Protein AF-A0A1Q3ERF0-F1 (afdb_monomer)

Secondary structure (DSSP, 8-state):
-PPP---B-TTS-BTTTTT-GGGSPP--S--------------------------HHHHHHHHHIIIIIS---HHHHHHTT-------------TTPPPPS------PPPHHHHHHHHHHHHHHHHHHHHHHHHHHHHHHHHHHHHHHHHHHHHHHHHHHHH--

Radius of gyration: 34.14 Å; Cα contacts (8 Å, |Δi|>4): 16; chains: 1; bounding box: 61×60×90 Å

Organism: Lentinula edodes (NCBI:txid5353)

Sequence (164 aa):
MKKPRLNEGPNGFPVDFFSDPSRAIPLGGGSSDNEEEEDQPASAAEDAPVATAKAPLDLEWERFQREVVNAPDFKETYENATVFAEPVLAPEVPEGFPVPETSSEPTEPSKTEEEEARRQKELDERELIMDRLLEEERAQEEADMKVVAMKNKLDMTLFIAHSS

Structure (mmCIF, N/CA/C/O backbone):
data_AF-A0A1Q3ERF0-F1
#
_entry.id   AF-A0A1Q3ERF0-F1
#
loop_
_atom_site.group_PDB
_atom_site.id
_atom_site.type_symbol
_atom_site.label_atom_id
_atom_site.label_alt_id
_atom_site.label_comp_id
_atom_site.label_asym_id
_atom_site.label_entity_id
_atom_site.label_seq_id
_atom_site.pdbx_PDB_ins_code
_atom_site.Cartn_x
_atom_site.Cartn_y
_atom_site.Cartn_z
_atom_site.occupancy
_atom_site.B_iso_or_equiv
_atom_site.auth_seq_id
_atom_site.auth_comp_id
_atom_site.auth_asym_id
_atom_site.auth_atom_id
_atom_site.pdbx_PDB_model_num
ATOM 1 N N . MET A 1 1 ? -5.576 -41.975 -33.154 1.00 41.25 1 MET A N 1
ATOM 2 C CA . MET A 1 1 ? -5.225 -40.607 -32.714 1.00 41.25 1 MET A CA 1
ATOM 3 C C . MET A 1 1 ? -3.920 -40.675 -31.932 1.00 41.25 1 MET A C 1
ATOM 5 O O . MET A 1 1 ? -3.889 -41.303 -30.882 1.00 41.25 1 MET A O 1
ATOM 9 N N . LYS A 1 2 ? -2.820 -40.154 -32.487 1.00 45.88 2 LYS A N 1
ATOM 10 C CA . LYS A 1 2 ? -1.506 -40.137 -31.825 1.00 45.88 2 LYS A CA 1
ATOM 11 C C . LYS A 1 2 ? -1.427 -38.859 -30.984 1.00 45.88 2 LYS A C 1
ATOM 13 O O . LYS A 1 2 ? -1.512 -37.777 -31.548 1.00 45.88 2 LYS A O 1
ATOM 18 N N . LYS A 1 3 ? -1.323 -38.986 -29.659 1.00 56.56 3 LYS A N 1
ATOM 19 C CA . LYS A 1 3 ? -1.079 -37.846 -28.761 1.00 56.56 3 LYS A CA 1
ATOM 20 C C . LYS A 1 3 ? 0.308 -37.267 -29.089 1.00 56.56 3 LYS A C 1
ATOM 22 O O . LYS A 1 3 ? 1.250 -38.065 -29.158 1.00 56.56 3 LYS A O 1
ATOM 27 N N . PRO A 1 4 ? 0.459 -35.950 -29.318 1.00 57.75 4 PRO A N 1
ATOM 28 C CA . PRO A 1 4 ? 1.779 -35.359 -29.477 1.00 57.75 4 PRO A CA 1
ATOM 29 C C . PRO A 1 4 ? 2.516 -35.506 -28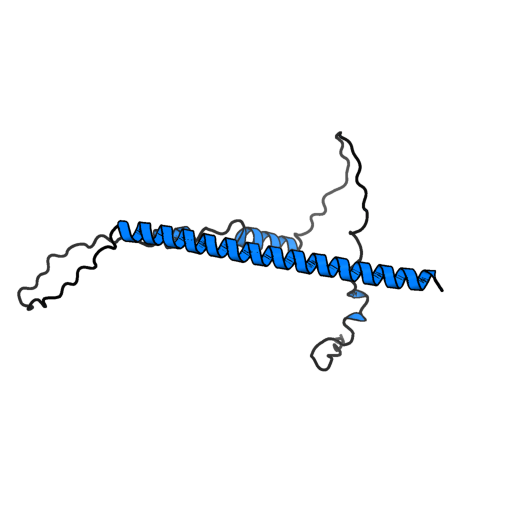.146 1.00 57.75 4 PRO A C 1
ATOM 31 O O . PRO A 1 4 ? 1.988 -35.158 -27.091 1.00 57.75 4 PRO A O 1
ATOM 34 N N . ARG A 1 5 ? 3.703 -36.113 -28.184 1.00 60.59 5 ARG A N 1
ATOM 35 C CA . ARG A 1 5 ? 4.566 -36.186 -27.008 1.00 60.59 5 ARG A CA 1
ATOM 36 C C . ARG A 1 5 ? 5.093 -34.779 -26.762 1.00 60.59 5 ARG A C 1
ATOM 38 O O . ARG A 1 5 ? 5.804 -34.255 -27.612 1.00 60.59 5 ARG A O 1
ATOM 45 N N . LEU A 1 6 ? 4.706 -34.172 -25.645 1.00 64.56 6 LEU A N 1
ATOM 46 C CA . LEU A 1 6 ? 5.360 -32.965 -25.156 1.00 64.56 6 LEU A CA 1
ATOM 47 C C . LEU A 1 6 ? 6.809 -33.354 -24.857 1.00 64.56 6 LEU A C 1
ATOM 49 O O . LEU A 1 6 ? 7.059 -34.283 -24.091 1.00 64.56 6 LEU A O 1
ATOM 53 N N . ASN A 1 7 ? 7.747 -32.720 -25.551 1.00 67.56 7 ASN A N 1
ATOM 54 C CA . ASN A 1 7 ? 9.168 -32.928 -25.327 1.00 67.56 7 ASN A CA 1
ATOM 55 C C . ASN A 1 7 ? 9.528 -32.135 -24.060 1.00 67.56 7 ASN A C 1
ATOM 57 O O . ASN A 1 7 ? 9.762 -30.925 -24.107 1.00 67.56 7 ASN A O 1
ATOM 61 N N . GLU A 1 8 ? 9.425 -32.796 -22.908 1.00 73.19 8 GLU A N 1
ATOM 62 C CA . GLU A 1 8 ? 9.708 -32.212 -21.597 1.00 73.19 8 GLU A CA 1
ATOM 63 C C . GLU A 1 8 ? 11.222 -32.015 -21.447 1.00 73.19 8 GLU A C 1
ATOM 65 O O . GLU A 1 8 ? 12.008 -32.953 -21.594 1.00 73.19 8 GLU A O 1
ATOM 70 N N . GLY A 1 9 ? 11.642 -30.775 -21.194 1.00 70.00 9 GLY A N 1
ATOM 71 C CA . GLY A 1 9 ? 13.029 -30.451 -20.884 1.00 70.00 9 GLY A CA 1
ATOM 72 C C . GLY A 1 9 ? 13.438 -30.967 -19.498 1.00 70.00 9 GLY A C 1
ATOM 73 O O . GLY A 1 9 ? 12.583 -31.353 -18.700 1.00 70.00 9 GLY A O 1
ATOM 74 N N . PRO A 1 10 ? 14.738 -30.921 -19.154 1.00 71.19 10 PRO A N 1
ATOM 75 C CA . PRO A 1 10 ? 15.276 -31.488 -17.909 1.00 71.19 10 PRO A CA 1
ATOM 76 C C . PRO A 1 10 ? 14.685 -30.894 -16.615 1.00 71.19 10 PRO A C 1
ATOM 78 O O . PRO A 1 10 ? 14.858 -31.480 -15.554 1.00 71.19 10 PRO A O 1
ATOM 81 N N . ASN A 1 11 ? 13.949 -29.780 -16.708 1.00 74.06 11 ASN A N 1
ATOM 82 C CA . ASN A 1 11 ? 13.268 -29.116 -15.591 1.00 74.06 11 ASN A CA 1
ATOM 83 C C . ASN A 1 11 ? 11.727 -29.155 -15.706 1.00 74.06 11 ASN A C 1
ATOM 85 O O . ASN A 1 11 ? 11.051 -28.317 -15.116 1.00 74.06 11 ASN A O 1
ATOM 89 N N . GLY A 1 12 ? 11.158 -30.056 -16.517 1.00 73.19 12 GLY A N 1
ATOM 90 C CA . GLY A 1 12 ? 9.704 -30.147 -16.731 1.00 73.19 12 GLY A CA 1
ATOM 91 C C . GLY A 1 12 ? 9.108 -28.999 -17.556 1.00 73.19 12 GLY A C 1
ATOM 92 O O . GLY A 1 12 ? 7.892 -28.906 -17.699 1.00 73.19 12 GLY A O 1
ATOM 93 N N . PHE A 1 13 ? 9.952 -28.128 -18.118 1.00 73.50 13 PHE A N 1
ATOM 94 C CA . PHE A 1 13 ? 9.524 -27.052 -19.008 1.00 73.50 13 PHE A CA 1
ATOM 95 C C . PHE A 1 13 ? 9.531 -27.538 -20.467 1.00 73.50 13 PHE A C 1
ATOM 97 O O . PHE A 1 13 ? 10.514 -28.168 -20.875 1.00 73.50 13 PHE A O 1
ATOM 104 N N . PRO A 1 14 ? 8.487 -27.269 -21.274 1.00 79.75 14 PRO A N 1
ATOM 105 C CA . PRO A 1 14 ? 8.479 -27.652 -22.681 1.00 79.75 14 PRO A CA 1
ATOM 106 C C . PRO A 1 14 ? 9.598 -26.921 -23.421 1.00 79.75 14 PRO A C 1
ATOM 108 O O . PRO A 1 14 ? 9.664 -25.692 -23.390 1.00 79.75 14 PRO A O 1
ATOM 111 N N . VAL A 1 15 ? 10.465 -27.672 -24.098 1.00 77.69 15 VAL A N 1
ATOM 112 C CA . VAL A 1 15 ? 11.612 -27.095 -24.825 1.00 77.69 15 VAL A CA 1
ATOM 113 C C . VAL A 1 15 ? 11.143 -26.136 -25.929 1.00 77.69 15 VAL A C 1
ATOM 115 O O . VAL A 1 15 ? 11.792 -25.132 -26.200 1.00 77.69 15 VAL A O 1
ATOM 118 N N . ASP A 1 16 ? 9.959 -26.394 -26.485 1.00 72.62 16 ASP A N 1
ATOM 119 C CA . ASP A 1 16 ? 9.383 -25.631 -27.594 1.00 72.62 16 ASP A CA 1
ATOM 120 C C . ASP A 1 16 ? 8.361 -24.573 -27.145 1.00 72.62 16 ASP A C 1
ATOM 122 O O . ASP A 1 16 ? 7.596 -24.068 -27.963 1.00 72.62 16 ASP A O 1
ATOM 126 N N . PHE A 1 17 ? 8.327 -24.213 -25.855 1.00 74.00 17 PHE A N 1
ATOM 127 C CA . PHE A 1 17 ? 7.342 -23.263 -25.320 1.00 74.00 17 PHE A CA 1
ATOM 128 C C . PHE A 1 17 ? 7.360 -21.901 -26.038 1.00 74.00 17 PHE A C 1
ATOM 130 O O . PHE A 1 17 ? 6.302 -21.345 -26.317 1.00 74.00 17 PHE A O 1
ATOM 137 N N . PHE A 1 18 ? 8.548 -21.388 -26.375 1.00 72.25 18 PHE A N 1
ATOM 138 C CA . PHE A 1 18 ? 8.720 -20.108 -27.081 1.00 72.25 18 PHE A CA 1
ATOM 139 C C . PHE A 1 18 ? 8.787 -20.250 -28.607 1.00 72.25 18 PHE A C 1
ATOM 141 O O . PHE A 1 18 ? 8.785 -19.251 -29.321 1.00 72.25 18 PHE A O 1
ATOM 148 N N . SER A 1 19 ? 8.845 -21.484 -29.106 1.00 78.06 19 SER A N 1
ATOM 149 C CA . SER A 1 19 ? 8.946 -21.793 -30.535 1.00 78.06 19 SER A CA 1
ATOM 150 C C . SER A 1 19 ? 7.587 -22.076 -31.172 1.00 78.06 19 SER A C 1
ATOM 152 O O . SER A 1 19 ? 7.527 -22.296 -32.378 1.00 78.06 19 SER A O 1
ATOM 154 N N . ASP A 1 20 ? 6.509 -22.106 -30.380 1.00 76.38 20 ASP A N 1
ATOM 155 C CA . ASP A 1 20 ? 5.149 -22.360 -30.846 1.00 76.38 20 ASP A CA 1
ATOM 156 C C . ASP A 1 20 ? 4.445 -21.038 -31.218 1.00 76.38 20 ASP A C 1
ATOM 158 O O . ASP A 1 20 ? 3.925 -20.345 -30.337 1.00 76.38 20 ASP A O 1
ATOM 162 N N . PRO A 1 21 ? 4.383 -20.663 -32.512 1.00 72.62 21 PRO A N 1
ATOM 163 C CA . PRO A 1 21 ? 3.727 -19.432 -32.951 1.00 72.62 21 PRO A CA 1
ATOM 164 C C . PRO A 1 21 ? 2.220 -19.412 -32.665 1.00 72.62 21 PRO A C 1
ATOM 166 O O . PRO A 1 21 ? 1.626 -18.339 -32.682 1.00 72.62 21 PRO A O 1
ATOM 169 N N . SER A 1 22 ? 1.589 -20.556 -32.364 1.00 76.31 22 SER A N 1
ATOM 170 C CA . SER A 1 22 ? 0.181 -20.592 -31.943 1.00 76.31 22 SER A CA 1
ATOM 171 C C . SER A 1 22 ? -0.035 -20.116 -30.502 1.00 76.31 22 SER A C 1
ATOM 173 O O . SER A 1 22 ? -1.165 -19.837 -30.108 1.00 76.31 22 SER A O 1
ATOM 175 N N . ARG A 1 23 ? 1.046 -19.987 -29.722 1.00 69.50 23 ARG A N 1
ATOM 176 C CA . ARG A 1 23 ? 1.048 -19.456 -28.350 1.00 69.50 23 ARG A CA 1
ATOM 177 C C . ARG A 1 23 ? 1.502 -18.004 -28.273 1.00 69.50 23 ARG A C 1
ATOM 179 O O . ARG A 1 23 ? 1.534 -17.443 -27.179 1.00 69.50 23 ARG A O 1
ATOM 186 N N . ALA A 1 24 ? 1.854 -17.396 -29.406 1.00 74.19 24 ALA A N 1
ATOM 187 C CA . ALA A 1 24 ? 2.152 -15.976 -29.456 1.00 74.19 24 ALA A CA 1
ATOM 188 C C . ALA A 1 24 ? 0.884 -15.182 -29.110 1.00 74.19 24 ALA A C 1
ATOM 190 O O . ALA A 1 24 ? -0.164 -15.356 -29.733 1.00 74.19 24 ALA A O 1
ATOM 191 N N . ILE A 1 25 ? 0.980 -14.321 -28.098 1.00 72.12 25 ILE A N 1
ATOM 192 C CA . ILE A 1 25 ? -0.115 -13.432 -27.709 1.00 72.12 25 ILE A CA 1
ATOM 193 C C . ILE A 1 25 ? -0.343 -12.441 -28.865 1.00 72.12 25 ILE A C 1
ATOM 195 O O . ILE A 1 25 ? 0.629 -11.834 -29.328 1.00 72.12 25 ILE A O 1
ATOM 199 N N . PRO A 1 26 ? -1.582 -12.264 -29.360 1.00 66.25 26 PRO A N 1
ATOM 200 C CA . PRO A 1 26 ? -1.865 -11.303 -30.417 1.00 66.25 26 PRO A CA 1
ATOM 201 C C . PRO A 1 26 ? -1.556 -9.878 -29.939 1.00 66.25 26 PRO A C 1
ATOM 203 O O . PRO A 1 26 ? -2.169 -9.367 -29.005 1.00 66.25 26 PRO A O 1
ATOM 206 N N . LEU A 1 27 ? -0.592 -9.237 -30.604 1.00 60.84 27 LEU A N 1
ATOM 207 C CA . LEU A 1 27 ? -0.247 -7.822 -30.454 1.00 60.84 27 LEU A CA 1
ATOM 208 C C . LEU A 1 27 ? -1.357 -6.963 -31.083 1.00 60.84 27 LEU A C 1
ATOM 210 O O . LEU A 1 27 ? -1.224 -6.490 -32.207 1.00 60.84 27 LEU A O 1
ATOM 214 N N . GLY A 1 28 ? -2.485 -6.808 -30.397 1.00 53.50 28 GLY A N 1
ATOM 215 C CA . GLY A 1 28 ? -3.594 -5.980 -30.863 1.00 53.50 28 GLY A CA 1
ATOM 216 C C . GLY A 1 28 ? -4.251 -5.250 -29.703 1.00 53.50 28 GLY A C 1
ATOM 217 O O . GLY A 1 28 ? -5.073 -5.840 -29.012 1.00 53.50 28 GLY A O 1
ATOM 218 N N . GLY A 1 29 ? -3.896 -3.976 -29.507 1.00 53.47 29 GLY A N 1
ATOM 219 C CA . GLY A 1 29 ? -4.624 -3.079 -28.600 1.00 53.47 29 GLY A CA 1
ATOM 220 C C . GLY A 1 29 ? -3.777 -2.193 -27.685 1.00 53.47 29 GLY A C 1
ATOM 221 O O . GLY A 1 29 ? -4.146 -2.012 -26.533 1.00 53.47 29 GLY A O 1
ATOM 222 N N . GLY A 1 30 ? -2.649 -1.646 -28.146 1.00 50.94 30 GLY A N 1
ATOM 223 C CA . GLY A 1 30 ? -1.829 -0.800 -27.274 1.00 50.94 30 GLY A CA 1
ATOM 224 C C . GLY A 1 30 ? -0.801 0.057 -27.993 1.00 50.94 30 GLY A C 1
ATOM 225 O O . GLY A 1 30 ? 0.381 -0.052 -27.695 1.00 50.94 30 GLY A O 1
ATOM 226 N N . SER A 1 31 ? -1.229 0.879 -28.953 1.00 46.62 31 SER A N 1
ATOM 227 C CA . SER A 1 31 ? -0.488 2.086 -29.341 1.00 46.62 31 SER A CA 1
ATOM 228 C C . SER A 1 31 ? -1.377 2.996 -30.192 1.00 46.62 31 SER A C 1
ATOM 230 O O . SER A 1 31 ? -1.629 2.687 -31.352 1.00 46.62 31 SER A O 1
ATOM 232 N N . SER A 1 32 ? -1.885 4.081 -29.608 1.00 42.50 32 SER A N 1
ATOM 233 C CA . SER A 1 32 ? -1.850 5.405 -30.239 1.00 42.50 32 SER A CA 1
ATOM 234 C C . SER A 1 32 ? -2.256 6.453 -29.208 1.00 42.50 32 SER A C 1
ATOM 236 O O . SER A 1 32 ? -3.425 6.621 -28.877 1.00 42.50 32 SER A O 1
ATOM 238 N N . ASP A 1 33 ? -1.224 7.105 -28.699 1.00 53.59 33 ASP A N 1
ATOM 239 C CA . ASP A 1 33 ? -1.183 8.507 -28.305 1.00 53.59 33 ASP A CA 1
ATOM 240 C C . ASP A 1 33 ? -1.986 9.391 -29.287 1.00 53.59 33 ASP A C 1
ATOM 242 O O . ASP A 1 33 ? -1.750 9.305 -30.496 1.00 53.59 33 ASP A O 1
ATOM 246 N N . ASN A 1 34 ? -2.969 10.149 -28.780 1.00 42.56 34 ASN A N 1
ATOM 247 C CA . ASN A 1 34 ? -3.442 11.424 -29.339 1.00 42.56 34 ASN A CA 1
ATOM 248 C C . ASN A 1 34 ? -4.391 12.108 -28.331 1.00 42.56 34 ASN A C 1
ATOM 250 O O . ASN A 1 34 ? -5.563 11.739 -28.217 1.00 42.56 34 ASN A O 1
ATOM 254 N N . GLU A 1 35 ? -3.879 13.093 -27.599 1.00 47.09 35 GLU A N 1
ATOM 255 C CA . GLU A 1 35 ? -4.670 14.082 -26.862 1.00 47.09 35 GLU A CA 1
ATOM 256 C C . GLU A 1 35 ? -5.038 15.236 -27.815 1.00 47.09 35 GLU A C 1
ATOM 258 O O . GLU A 1 35 ? -4.128 15.811 -28.398 1.00 47.09 35 GLU A O 1
ATOM 263 N N . GLU A 1 36 ? -6.330 15.566 -27.986 1.00 44.56 36 GLU A N 1
ATOM 264 C CA . GLU A 1 36 ? -6.847 16.949 -28.139 1.00 44.56 36 GLU A CA 1
ATOM 265 C C . GLU A 1 36 ? -8.388 16.988 -28.328 1.00 44.56 36 GLU A C 1
ATOM 267 O O . GLU A 1 36 ? -8.934 16.417 -29.267 1.00 44.56 36 GLU A O 1
ATOM 272 N N . GLU A 1 37 ? -9.032 17.661 -27.366 1.00 44.81 37 GLU A N 1
ATOM 273 C CA . GLU A 1 37 ? -10.208 18.558 -27.391 1.00 44.81 37 GLU A CA 1
ATOM 274 C C . GLU A 1 37 ? -11.576 18.263 -28.074 1.00 44.81 37 GLU A C 1
ATOM 276 O O . GLU A 1 37 ? -11.701 17.860 -29.224 1.00 44.81 37 GLU A O 1
ATOM 281 N N . GLU A 1 38 ? -12.595 18.701 -27.312 1.00 42.38 38 GLU A N 1
ATOM 282 C CA . GLU A 1 38 ? -13.915 19.268 -27.662 1.00 42.38 38 GLU A CA 1
ATOM 283 C C . GLU A 1 38 ? -15.221 18.430 -27.660 1.00 42.38 38 GLU A C 1
ATOM 285 O O . GLU A 1 38 ? -15.394 17.389 -28.289 1.00 42.38 38 GLU A O 1
ATOM 290 N N . ASP A 1 39 ? -16.174 19.006 -26.913 1.00 42.09 39 ASP A N 1
ATOM 291 C CA . ASP A 1 39 ? -17.593 18.709 -26.700 1.00 42.09 39 ASP A CA 1
ATOM 292 C C . ASP A 1 39 ? -18.441 18.555 -27.988 1.00 42.09 39 ASP A C 1
ATOM 294 O O . ASP A 1 39 ? -18.480 19.473 -28.803 1.00 42.09 39 ASP A O 1
ATOM 298 N N . GLN A 1 40 ? -19.248 17.481 -28.093 1.00 44.28 40 GLN A N 1
ATOM 299 C CA . GLN A 1 40 ? -20.731 17.478 -28.267 1.00 44.28 40 GLN A CA 1
ATOM 300 C C . GLN A 1 40 ? -21.319 16.174 -28.880 1.00 44.28 40 GLN A C 1
ATOM 3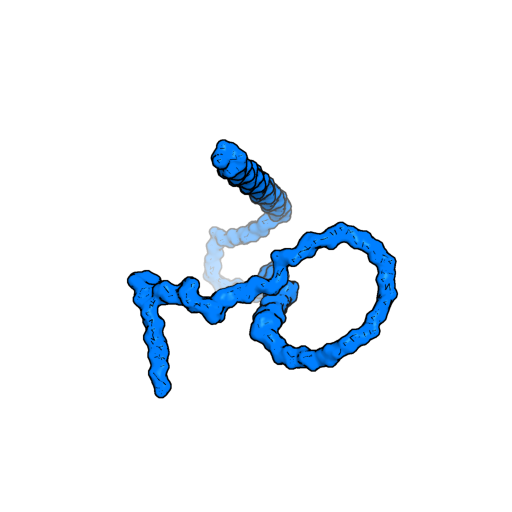02 O O . GLN A 1 40 ? -20.592 15.383 -29.475 1.00 44.28 40 GLN A O 1
ATOM 307 N N . PRO A 1 41 ? -22.640 15.904 -28.691 1.00 60.59 41 PRO A N 1
ATOM 308 C CA . PRO A 1 41 ? -23.193 14.548 -28.595 1.00 60.59 41 PRO A CA 1
ATOM 309 C C . PRO A 1 41 ? -24.024 14.058 -29.804 1.00 60.59 41 PRO A C 1
ATOM 311 O O . PRO A 1 41 ? -24.459 14.838 -30.646 1.00 60.59 41 PRO A O 1
ATOM 314 N N . ALA A 1 42 ? -24.369 12.758 -29.738 1.00 40.44 42 ALA A N 1
ATOM 315 C CA . ALA A 1 42 ? -25.304 11.976 -30.573 1.00 40.44 42 ALA A CA 1
ATOM 316 C C . ALA A 1 42 ? -24.791 11.646 -31.996 1.00 40.44 42 ALA A C 1
ATOM 318 O O . ALA A 1 42 ? -24.232 12.477 -32.687 1.00 40.44 42 ALA A O 1
ATOM 319 N N . SER A 1 43 ? -24.974 10.451 -32.560 1.00 40.09 43 SER A N 1
ATOM 320 C CA . SER A 1 43 ? -26.155 9.586 -32.515 1.00 40.09 43 SER A CA 1
ATOM 321 C C . SER A 1 43 ? -25.796 8.168 -32.980 1.00 40.09 43 SER A C 1
ATOM 323 O O . SER A 1 43 ? -24.830 7.962 -33.708 1.00 40.09 43 SER A O 1
ATOM 325 N N . ALA A 1 44 ? -26.645 7.225 -32.582 1.00 46.09 44 ALA A N 1
ATOM 326 C CA . ALA A 1 44 ? -26.683 5.816 -32.955 1.00 46.09 44 ALA A CA 1
ATOM 327 C C . ALA A 1 44 ? -26.556 5.498 -34.460 1.00 46.09 44 ALA A C 1
ATOM 329 O O . ALA A 1 44 ? -27.101 6.225 -35.287 1.00 46.09 44 ALA A O 1
ATOM 330 N N . ALA A 1 45 ? -25.969 4.334 -34.767 1.00 42.25 45 ALA A N 1
ATOM 331 C CA . ALA A 1 45 ? -26.602 3.235 -35.521 1.00 42.25 45 ALA A CA 1
ATOM 332 C C . ALA A 1 45 ? -25.626 2.036 -35.593 1.00 42.25 45 ALA A C 1
ATOM 334 O O . ALA A 1 45 ? -24.492 2.202 -36.023 1.00 42.25 45 ALA A O 1
ATOM 335 N N . GLU A 1 46 ? -25.983 0.910 -34.958 1.00 46.84 46 GLU A N 1
ATOM 336 C CA . GLU A 1 46 ? -26.295 -0.386 -35.615 1.00 46.84 46 GLU A CA 1
ATOM 337 C C . GLU A 1 46 ? -25.017 -1.203 -35.921 1.00 46.84 46 GLU A C 1
ATOM 339 O O . GLU A 1 46 ? -24.164 -0.784 -36.686 1.00 46.84 46 GLU A O 1
ATOM 344 N N . ASP A 1 47 ? -24.745 -2.328 -35.246 1.00 39.28 47 ASP A N 1
ATOM 345 C CA . ASP A 1 47 ? -25.446 -3.591 -35.497 1.00 39.28 47 ASP A CA 1
ATOM 346 C C . ASP A 1 47 ? -25.310 -4.626 -34.347 1.00 39.28 47 ASP A C 1
ATOM 348 O O . ASP A 1 47 ? -24.215 -4.927 -33.881 1.00 39.28 47 ASP A O 1
ATOM 352 N N . ALA A 1 48 ? -26.467 -5.174 -33.960 1.00 44.34 48 ALA A N 1
ATOM 353 C CA . ALA A 1 48 ? -26.808 -6.491 -33.393 1.00 44.34 48 ALA A CA 1
ATOM 354 C C . ALA A 1 48 ? -26.005 -7.190 -32.248 1.00 44.34 48 ALA A C 1
ATOM 356 O O . ALA A 1 48 ? -24.777 -7.211 -32.203 1.00 44.34 48 ALA A O 1
ATOM 357 N N . PRO A 1 49 ? -26.723 -7.897 -31.338 1.00 52.19 49 PRO A N 1
ATOM 358 C CA . PRO A 1 49 ? -26.175 -8.466 -30.114 1.00 52.19 49 PRO A CA 1
ATOM 359 C C . PRO A 1 49 ? -25.548 -9.836 -30.378 1.00 52.19 49 PRO A C 1
ATOM 361 O O . PRO A 1 49 ? -26.246 -10.833 -30.583 1.00 52.19 49 PRO A O 1
ATOM 364 N N . VAL A 1 50 ? -24.224 -9.932 -30.285 1.00 46.00 50 VAL A N 1
ATOM 365 C CA . VAL A 1 50 ? -23.615 -11.231 -30.005 1.00 46.00 50 VAL A CA 1
ATOM 366 C C . VAL A 1 50 ? -23.871 -11.485 -28.531 1.00 46.00 50 VAL A C 1
ATOM 368 O O . VAL A 1 50 ? -23.205 -10.925 -27.666 1.00 46.00 50 VAL A O 1
ATOM 371 N N . ALA A 1 51 ? -24.881 -12.307 -28.253 1.00 54.12 51 ALA A N 1
ATOM 372 C CA . ALA A 1 51 ? -24.976 -13.038 -27.004 1.00 54.12 51 ALA A CA 1
ATOM 373 C C . ALA A 1 51 ? -23.706 -13.889 -26.880 1.00 54.12 51 ALA A C 1
ATOM 375 O O . ALA A 1 51 ? -23.676 -15.067 -27.237 1.00 54.12 51 ALA A O 1
ATOM 376 N N . THR A 1 52 ? -22.619 -1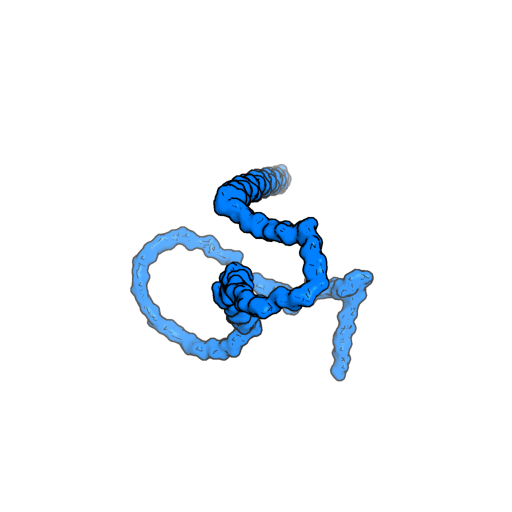3.266 -26.436 1.00 55.72 52 THR A N 1
ATOM 377 C CA . THR A 1 52 ? -21.458 -13.961 -25.928 1.00 55.72 52 THR A CA 1
ATOM 378 C C . THR A 1 52 ? -21.983 -14.708 -24.721 1.00 55.72 52 THR A C 1
ATOM 380 O O . THR A 1 52 ? -22.353 -14.122 -23.705 1.00 55.72 52 THR A O 1
ATOM 383 N N . ALA A 1 53 ? -22.114 -16.028 -24.866 1.00 60.81 53 ALA A N 1
ATOM 384 C CA . ALA A 1 53 ? -22.121 -16.909 -23.714 1.00 60.81 53 ALA A CA 1
ATOM 385 C C . ALA A 1 53 ? -21.025 -16.376 -22.790 1.00 60.81 53 ALA A C 1
ATOM 387 O O . ALA A 1 53 ? -19.877 -16.316 -23.239 1.00 60.81 53 ALA A O 1
ATOM 388 N N . LYS A 1 54 ? -21.426 -15.857 -21.615 1.00 62.22 54 LYS A N 1
ATOM 389 C CA . LYS A 1 54 ? -20.552 -15.126 -20.688 1.00 62.22 54 LYS A CA 1
ATOM 390 C C . LYS A 1 54 ? -19.194 -15.793 -20.710 1.00 62.22 54 LYS A C 1
ATOM 392 O O . LYS A 1 54 ? -19.126 -17.007 -20.476 1.00 62.22 54 LYS A O 1
ATOM 397 N N . ALA A 1 55 ? -18.165 -15.043 -21.102 1.00 77.00 55 ALA A N 1
ATOM 398 C CA . ALA A 1 55 ? -16.842 -15.620 -21.231 1.00 77.00 55 ALA A CA 1
ATOM 399 C C . ALA A 1 55 ? -16.516 -16.321 -19.901 1.00 77.00 55 ALA A C 1
ATOM 401 O O . ALA A 1 55 ? -16.973 -15.870 -18.849 1.00 77.00 55 ALA A O 1
ATOM 402 N N . PRO A 1 56 ? -15.760 -17.429 -19.894 1.00 77.69 56 PRO A N 1
ATOM 403 C CA . PRO A 1 56 ? -15.363 -18.062 -18.636 1.00 77.69 56 PRO A CA 1
ATOM 404 C C . PRO A 1 56 ? -14.730 -17.046 -17.667 1.00 77.69 56 PRO A C 1
ATOM 406 O O . PRO A 1 56 ? -14.967 -17.123 -16.465 1.00 77.69 56 PRO A O 1
ATOM 409 N N . LEU A 1 57 ? -14.057 -16.026 -18.214 1.00 80.12 57 LEU A N 1
ATOM 410 C CA . LEU A 1 57 ? -13.543 -14.877 -17.477 1.00 80.12 57 LEU A CA 1
ATOM 411 C C . LEU A 1 57 ? -14.641 -14.012 -16.828 1.00 80.12 57 LEU A C 1
ATOM 413 O O . LEU A 1 57 ? -14.483 -13.613 -15.682 1.00 80.12 57 LEU A O 1
ATOM 417 N N . ASP A 1 58 ? -15.770 -13.773 -17.500 1.00 85.31 58 ASP A N 1
ATOM 418 C CA . ASP A 1 58 ? -16.902 -13.022 -16.933 1.00 85.31 58 ASP A CA 1
ATOM 419 C C . ASP A 1 58 ? -17.549 -13.780 -15.767 1.00 85.31 58 ASP A C 1
ATOM 421 O O . ASP A 1 58 ? -17.984 -13.180 -14.788 1.00 85.31 58 ASP A O 1
ATOM 425 N N . LEU A 1 59 ? -17.596 -15.116 -15.836 1.00 87.56 59 LEU A N 1
ATOM 426 C CA . LEU A 1 59 ? -18.121 -15.945 -14.747 1.00 87.56 59 LEU A CA 1
ATOM 427 C C . LEU A 1 59 ? -17.197 -15.942 -13.525 1.00 87.56 59 LEU A C 1
ATOM 429 O O . LEU A 1 59 ? -17.679 -15.955 -12.391 1.00 87.56 59 LEU A O 1
ATOM 433 N N . GLU A 1 60 ? -15.883 -15.946 -13.740 1.00 87.81 60 GLU A N 1
ATOM 434 C CA . GLU A 1 60 ? -14.893 -15.800 -12.670 1.00 87.81 60 GLU A CA 1
ATOM 435 C C . GLU A 1 60 ? -14.924 -14.388 -12.081 1.00 87.81 60 GLU A C 1
ATOM 437 O O . GLU A 1 60 ? -14.906 -14.233 -10.860 1.00 87.81 60 GLU A O 1
ATOM 442 N N . TRP A 1 61 ? -15.091 -13.374 -12.928 1.00 86.69 61 TRP A N 1
ATOM 443 C CA . TRP A 1 61 ? -15.242 -11.986 -12.513 1.00 86.69 61 TRP A CA 1
ATOM 444 C C . TRP A 1 61 ? -16.501 -11.764 -11.666 1.00 86.69 61 TRP A C 1
ATOM 446 O O . TRP A 1 61 ? -16.426 -11.159 -10.598 1.00 86.69 61 TRP A O 1
ATOM 456 N N . GLU A 1 62 ? -17.646 -12.328 -12.062 1.00 88.62 62 GLU A N 1
ATOM 457 C CA . GLU A 1 62 ? -18.887 -12.264 -11.277 1.00 88.62 62 GLU A CA 1
ATOM 458 C C . GLU A 1 62 ? -18.756 -12.967 -9.916 1.00 88.62 62 GLU A C 1
ATOM 460 O O . GLU A 1 62 ? -19.330 -12.515 -8.920 1.00 88.62 62 GLU A O 1
ATOM 465 N N . ARG A 1 63 ? -18.000 -14.071 -9.846 1.00 87.12 63 ARG A N 1
ATOM 466 C CA . ARG A 1 63 ? -17.708 -14.757 -8.576 1.00 87.12 63 ARG A CA 1
ATOM 467 C C . ARG A 1 63 ? -16.823 -13.898 -7.682 1.00 87.12 63 ARG A C 1
ATOM 469 O O . ARG A 1 63 ? -17.169 -13.708 -6.521 1.00 87.12 63 ARG A O 1
ATOM 476 N N . PHE A 1 64 ? -15.759 -13.327 -8.239 1.00 87.06 64 PHE A N 1
ATOM 477 C CA . PHE A 1 64 ? -14.857 -12.432 -7.520 1.00 87.06 64 PHE A CA 1
ATOM 478 C C . PHE A 1 64 ? -15.587 -11.194 -6.986 1.00 87.06 64 PHE A C 1
ATOM 480 O O . PHE A 1 64 ? -15.456 -10.855 -5.814 1.00 87.06 64 PHE A O 1
ATOM 487 N N . GLN A 1 65 ? -16.435 -10.557 -7.799 1.00 89.62 65 GLN A N 1
ATOM 488 C CA . GLN A 1 65 ? -17.243 -9.420 -7.350 1.00 89.62 65 GLN A CA 1
ATOM 489 C C . GLN A 1 65 ? -18.191 -9.794 -6.206 1.00 89.62 65 GLN A C 1
ATOM 491 O O . GLN A 1 65 ? -18.398 -9.001 -5.289 1.00 89.62 65 GLN A O 1
ATOM 496 N N . ARG A 1 66 ? -18.771 -10.998 -6.227 1.00 84.44 66 ARG A N 1
ATOM 497 C CA . ARG A 1 66 ? -19.627 -11.458 -5.129 1.00 84.44 66 ARG A CA 1
ATOM 498 C C . ARG A 1 66 ? -18.834 -11.725 -3.852 1.00 84.44 66 ARG A C 1
ATOM 500 O O . ARG A 1 66 ? -19.331 -11.424 -2.778 1.00 84.44 66 ARG A O 1
ATOM 507 N N . GLU A 1 67 ? -17.643 -12.294 -3.976 1.00 81.69 67 GLU A N 1
ATOM 508 C CA . GLU A 1 67 ? -16.843 -12.738 -2.834 1.00 81.69 67 GLU A CA 1
ATOM 509 C C . GLU A 1 67 ? -16.018 -11.620 -2.196 1.00 81.69 67 GLU A C 1
ATOM 511 O O . GLU A 1 67 ? -15.834 -11.641 -0.987 1.00 81.69 67 GLU A O 1
ATOM 516 N N . VAL A 1 68 ? -15.544 -10.647 -2.980 1.00 82.69 68 VAL A N 1
ATOM 517 C CA . VAL A 1 68 ? -14.627 -9.597 -2.504 1.00 82.69 68 VAL A CA 1
ATOM 518 C C . VAL A 1 68 ? -15.316 -8.245 -2.368 1.00 82.69 68 VAL A C 1
ATOM 520 O O . VAL A 1 68 ? -15.134 -7.570 -1.362 1.00 82.69 68 VAL A O 1
ATOM 523 N N . VAL A 1 69 ? -16.122 -7.839 -3.353 1.00 80.31 69 VAL A N 1
ATOM 524 C CA . VAL A 1 69 ? -16.771 -6.513 -3.334 1.00 80.31 69 VAL A CA 1
ATOM 525 C C . VAL A 1 69 ? -18.058 -6.539 -2.512 1.00 80.31 69 VAL A C 1
ATOM 527 O O . VAL A 1 69 ? -18.340 -5.596 -1.784 1.00 80.31 69 VAL A O 1
ATOM 530 N N . ASN A 1 70 ? -18.819 -7.631 -2.601 1.00 73.44 70 ASN A N 1
ATOM 531 C CA . ASN A 1 70 ? -20.052 -7.837 -1.836 1.00 73.44 70 ASN A CA 1
ATOM 532 C C . ASN A 1 70 ? -19.878 -8.890 -0.733 1.00 73.44 70 ASN A C 1
ATOM 534 O O . ASN A 1 70 ? -20.841 -9.580 -0.383 1.00 73.44 70 ASN A O 1
ATOM 538 N N . ALA A 1 71 ? -18.652 -9.050 -0.226 1.00 72.25 71 ALA A N 1
ATOM 539 C CA . ALA A 1 71 ? -18.383 -9.948 0.885 1.00 72.25 71 ALA A CA 1
ATOM 540 C C . ALA A 1 71 ? -19.299 -9.574 2.065 1.00 72.25 71 ALA A C 1
ATOM 542 O O . ALA A 1 71 ? -19.356 -8.395 2.426 1.00 72.25 71 ALA A O 1
ATOM 543 N N . PRO A 1 72 ? -20.016 -10.530 2.679 1.00 67.19 72 PRO A N 1
ATOM 544 C CA . PRO A 1 72 ? -20.651 -10.283 3.963 1.00 67.19 72 PRO A CA 1
ATOM 545 C C . PRO A 1 72 ? -19.576 -9.838 4.952 1.00 67.19 72 PRO A C 1
ATOM 547 O O . PRO A 1 72 ? -18.525 -10.478 5.038 1.00 67.19 72 PRO A O 1
ATOM 550 N N . ASP A 1 73 ? -19.824 -8.757 5.687 1.00 68.38 73 ASP A N 1
ATOM 551 C CA . ASP A 1 73 ? -18.877 -8.291 6.690 1.00 68.38 73 ASP A CA 1
ATOM 552 C C . ASP A 1 73 ? -18.893 -9.247 7.892 1.00 68.38 73 ASP A C 1
ATOM 554 O O . ASP A 1 73 ? -19.660 -9.113 8.848 1.00 68.38 73 ASP A O 1
ATOM 558 N N . PHE A 1 74 ? -18.064 -10.289 7.822 1.00 64.31 74 PHE A N 1
ATOM 559 C CA . PHE A 1 74 ? -17.927 -11.267 8.899 1.00 64.31 74 PHE A CA 1
ATOM 560 C C . PHE A 1 74 ? -17.365 -10.635 10.175 1.00 64.31 74 PHE A C 1
ATOM 562 O O . PHE A 1 74 ? -17.494 -11.226 11.247 1.00 64.31 74 PHE A O 1
ATOM 569 N N . LYS A 1 75 ? -16.777 -9.436 10.087 1.00 64.50 75 LYS A N 1
ATOM 570 C CA . LYS A 1 75 ? -16.232 -8.708 11.228 1.00 64.50 75 LYS A CA 1
ATOM 571 C C . LYS A 1 75 ? -17.331 -8.360 12.233 1.00 64.50 75 LYS A C 1
ATOM 573 O O . LYS A 1 75 ? -17.175 -8.667 13.410 1.00 64.50 75 LYS A O 1
ATOM 578 N N . GLU A 1 76 ? -18.497 -7.914 11.762 1.00 63.56 76 GLU A N 1
ATOM 579 C CA . GLU A 1 76 ? -19.669 -7.662 12.617 1.00 63.56 76 GLU A CA 1
ATOM 580 C C . GLU A 1 76 ? -20.190 -8.938 13.299 1.00 63.56 76 GLU A C 1
ATOM 582 O O . GLU A 1 76 ? -20.759 -8.890 14.390 1.00 63.56 76 GLU A O 1
ATOM 587 N N . THR A 1 77 ? -19.996 -10.107 12.678 1.00 64.31 77 THR A N 1
ATOM 588 C CA . THR A 1 77 ? -20.440 -11.384 13.260 1.00 64.31 77 THR A CA 1
ATOM 589 C C . THR A 1 77 ? -19.565 -11.781 14.448 1.00 64.31 77 THR A C 1
ATOM 591 O O . THR A 1 77 ? -20.082 -12.274 15.448 1.00 64.31 77 THR A O 1
ATOM 594 N N . TYR A 1 78 ? -18.252 -11.538 14.364 1.00 62.97 78 TYR A N 1
ATOM 595 C CA . TYR A 1 78 ? -17.321 -11.770 15.472 1.00 62.97 78 TYR A CA 1
ATOM 596 C C . TYR A 1 78 ? -17.424 -10.689 16.552 1.00 62.97 78 TYR A C 1
ATOM 598 O O . TYR A 1 78 ? -17.329 -11.012 17.733 1.00 62.97 78 TYR A O 1
ATOM 606 N N . GLU A 1 79 ? -17.678 -9.434 16.175 1.00 67.12 79 GLU A N 1
ATOM 607 C CA . GLU A 1 79 ? -17.862 -8.327 17.124 1.00 67.12 79 GLU A CA 1
ATOM 608 C C . GLU A 1 79 ? -19.144 -8.497 17.966 1.00 67.12 79 GLU A C 1
ATOM 610 O O . GLU A 1 79 ? -19.131 -8.244 19.170 1.00 67.12 79 GLU A O 1
ATOM 615 N N . ASN A 1 80 ? -20.221 -9.039 17.384 1.00 60.47 80 ASN A N 1
ATOM 616 C CA . ASN A 1 80 ? -21.486 -9.294 18.088 1.00 60.47 80 ASN A CA 1
ATOM 617 C C . ASN A 1 80 ? -21.579 -10.679 18.761 1.00 60.47 80 ASN A C 1
ATOM 619 O O . ASN A 1 80 ? -22.565 -10.966 19.440 1.00 60.47 80 ASN A O 1
ATOM 623 N N . ALA A 1 81 ? -20.580 -11.555 18.598 1.00 63.03 81 ALA A N 1
ATOM 624 C CA . ALA A 1 81 ? -20.592 -12.906 19.174 1.00 63.03 81 ALA A CA 1
ATOM 625 C C . ALA A 1 81 ? -20.419 -12.931 20.704 1.00 63.03 81 ALA A C 1
ATOM 627 O O . ALA A 1 81 ? -20.594 -13.982 21.324 1.00 63.03 81 ALA A O 1
ATOM 628 N N . THR A 1 82 ? -20.141 -11.786 21.334 1.00 64.88 82 THR A N 1
ATOM 629 C CA . THR A 1 82 ? -20.176 -11.626 22.794 1.00 64.88 82 THR A CA 1
ATOM 630 C C . THR A 1 82 ? -21.629 -11.535 23.279 1.00 64.88 82 THR A C 1
ATOM 632 O O . THR A 1 82 ? -22.064 -10.538 23.851 1.00 64.88 82 THR A O 1
ATOM 635 N N . VAL A 1 83 ? -22.421 -12.579 23.024 1.00 59.59 83 VAL A N 1
ATOM 636 C CA . VAL A 1 83 ? -23.757 -12.721 23.608 1.00 59.59 83 VAL A CA 1
ATOM 637 C C . VAL A 1 83 ? -23.560 -13.054 25.082 1.00 59.59 83 VAL A C 1
ATOM 639 O O . VAL A 1 83 ? -23.291 -14.193 25.459 1.00 59.59 83 VAL A O 1
ATOM 642 N N . PHE A 1 84 ? -23.654 -12.019 25.910 1.00 56.31 84 PHE A N 1
ATOM 643 C CA . PHE A 1 84 ? -23.685 -12.107 27.361 1.00 56.31 84 PHE A CA 1
ATOM 644 C C . PHE A 1 84 ? -24.918 -12.935 27.757 1.00 56.31 84 PHE A C 1
ATOM 646 O O . PHE A 1 84 ? -26.045 -12.442 27.749 1.00 56.31 84 PHE A O 1
ATOM 653 N N . ALA A 1 85 ? -24.735 -14.228 28.027 1.00 64.31 85 ALA A N 1
ATOM 654 C CA . ALA A 1 85 ? -25.789 -15.037 28.619 1.00 64.31 85 ALA A CA 1
ATOM 655 C C . ALA A 1 85 ? -25.907 -14.618 30.087 1.00 64.31 85 ALA A C 1
ATOM 657 O O . ALA A 1 85 ? -25.010 -14.894 30.881 1.00 64.31 85 ALA A O 1
ATOM 658 N N . GLU A 1 86 ? -26.986 -13.912 30.429 1.00 56.62 86 GLU A N 1
ATOM 659 C CA . GLU A 1 86 ? -27.300 -13.555 31.811 1.00 56.62 86 GLU A CA 1
ATOM 660 C C . GLU A 1 86 ? -27.305 -14.843 32.663 1.00 56.62 86 GLU A C 1
ATOM 662 O O . GLU A 1 86 ? -28.067 -15.773 32.365 1.00 56.62 86 GLU A O 1
ATOM 667 N N . PRO A 1 87 ? -26.423 -14.968 33.672 1.00 66.31 87 PRO A N 1
ATOM 668 C CA . PRO A 1 87 ? -26.345 -16.178 34.468 1.00 66.31 87 PRO A CA 1
ATOM 669 C C . PRO A 1 87 ? -27.611 -16.301 35.314 1.00 66.31 87 PRO A C 1
ATOM 671 O O . PRO A 1 87 ? -27.832 -15.551 36.264 1.00 66.31 87 PRO A O 1
ATOM 674 N N . VAL A 1 88 ? -28.451 -17.277 34.969 1.00 64.94 88 VAL A N 1
ATOM 675 C CA . VAL A 1 88 ? -29.587 -17.685 35.797 1.00 64.94 88 VAL A CA 1
ATOM 676 C C . VAL A 1 88 ? -29.023 -18.252 37.099 1.00 64.94 88 VAL A C 1
ATOM 678 O O . VAL A 1 88 ? -28.526 -19.377 37.135 1.00 64.94 88 VAL A O 1
ATOM 681 N 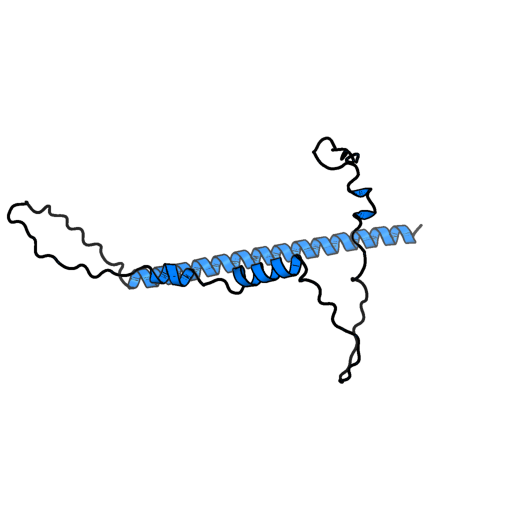N . LEU A 1 89 ? -29.075 -17.453 38.167 1.00 56.72 89 LEU A N 1
ATOM 682 C CA . LEU A 1 89 ? -28.715 -17.866 39.520 1.00 56.72 89 LEU A CA 1
ATOM 683 C C . LEU A 1 89 ? -29.690 -18.957 39.981 1.00 56.72 89 LEU A C 1
ATOM 685 O O . LEU A 1 89 ? -30.777 -18.671 40.483 1.00 56.72 89 LEU A O 1
ATOM 689 N N . ALA A 1 90 ? -29.309 -20.221 39.805 1.00 58.72 90 ALA A N 1
ATOM 690 C CA . ALA A 1 90 ? -29.934 -21.308 40.539 1.00 58.72 90 ALA A CA 1
ATOM 691 C C . ALA A 1 90 ? -29.577 -21.143 42.031 1.00 58.72 90 ALA A C 1
ATOM 693 O O . ALA A 1 90 ? -28.390 -21.048 42.358 1.00 58.72 90 ALA A O 1
ATOM 694 N N . PRO A 1 91 ? -30.550 -21.095 42.958 1.00 65.12 91 PRO A N 1
ATOM 695 C CA . PRO A 1 91 ? -30.248 -21.152 44.377 1.00 65.12 91 PRO A CA 1
ATOM 696 C C . PRO A 1 91 ? -29.925 -22.601 44.743 1.00 65.12 91 PRO A C 1
ATOM 698 O O . PRO A 1 91 ? -30.807 -23.370 45.111 1.00 65.12 91 PRO A O 1
ATOM 701 N N . GLU A 1 92 ? -28.660 -22.985 44.641 1.00 51.28 92 GLU A N 1
ATOM 702 C CA . GLU A 1 92 ? -28.184 -24.246 45.202 1.00 51.28 92 GLU A CA 1
ATOM 703 C C . GLU A 1 92 ? -26.862 -23.991 45.918 1.00 51.28 92 GLU A C 1
ATOM 705 O O . GLU A 1 92 ? -25.771 -24.125 45.374 1.00 51.28 92 GLU A O 1
ATOM 710 N N . VAL A 1 93 ? -26.976 -23.591 47.183 1.00 56.44 93 VAL A N 1
ATOM 711 C CA . VAL A 1 93 ? -26.004 -24.018 48.184 1.00 56.44 93 VAL A CA 1
ATOM 712 C C . VAL A 1 93 ? -26.522 -25.367 48.680 1.00 56.44 93 VAL A C 1
ATOM 714 O O . VAL A 1 93 ? -27.480 -25.380 49.455 1.00 56.44 93 VAL A O 1
ATOM 717 N N . PRO A 1 94 ? -25.955 -26.515 48.268 1.00 56.19 94 PRO A N 1
ATOM 718 C CA . PRO A 1 94 ? -26.104 -27.721 49.058 1.00 56.19 94 PRO A CA 1
ATOM 719 C C . PRO A 1 94 ? -25.405 -27.453 50.395 1.00 56.19 94 PRO A C 1
ATOM 721 O O . PRO A 1 94 ? -24.191 -27.235 50.431 1.00 56.19 94 PRO A O 1
ATOM 724 N N . GLU A 1 95 ? -26.168 -27.410 51.490 1.00 56.88 95 GLU A N 1
ATOM 725 C CA . GLU A 1 95 ? -25.631 -27.380 52.854 1.00 56.88 95 GLU A CA 1
ATOM 726 C C . GLU A 1 95 ? -24.596 -28.508 53.012 1.00 56.88 95 GLU A C 1
ATOM 728 O O . GLU A 1 95 ? -24.962 -29.678 53.117 1.00 56.88 95 GLU A O 1
ATOM 733 N N . GLY A 1 96 ? -23.296 -28.182 53.010 1.00 53.94 96 GLY A N 1
ATOM 734 C CA . GLY A 1 96 ? -22.266 -29.162 53.372 1.00 53.94 96 GLY A CA 1
ATOM 735 C C . GLY A 1 96 ? -20.867 -29.046 52.763 1.00 53.94 96 GLY A C 1
ATOM 736 O O . GLY A 1 96 ? -20.001 -29.798 53.203 1.00 53.94 96 GLY A O 1
ATOM 737 N N . PHE A 1 97 ? -20.584 -28.155 51.805 1.00 47.94 97 PHE A N 1
ATOM 738 C CA . PHE A 1 97 ? -19.219 -28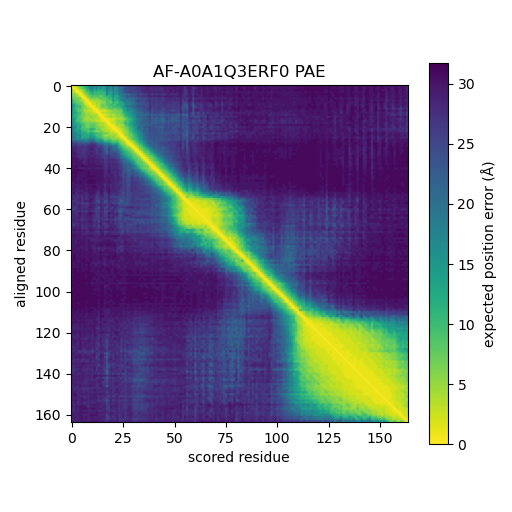.021 51.260 1.00 47.94 97 PHE A CA 1
ATOM 739 C C . PHE A 1 97 ? -18.445 -26.853 51.904 1.00 47.94 97 PHE A C 1
ATOM 741 O O . PHE A 1 97 ? -18.950 -25.730 51.904 1.00 47.94 97 PHE A O 1
ATOM 748 N N . PRO A 1 98 ? -17.232 -27.071 52.459 1.00 48.66 98 PRO A N 1
ATOM 749 C CA . PRO A 1 98 ? -16.426 -25.984 53.004 1.00 48.66 98 PRO A CA 1
ATOM 750 C C . PRO A 1 98 ? -15.966 -25.056 51.876 1.00 48.66 98 PRO A C 1
ATOM 752 O O . PRO A 1 98 ? -15.381 -25.503 50.891 1.00 48.66 98 PRO A O 1
ATOM 755 N N . VAL A 1 99 ? -16.249 -23.764 52.041 1.00 55.50 99 VAL A N 1
ATOM 756 C CA . VAL A 1 99 ? -15.878 -22.681 51.125 1.00 55.50 99 VAL A CA 1
ATOM 757 C C . VAL A 1 99 ? -14.349 -22.595 51.029 1.00 55.50 99 VAL A C 1
ATOM 759 O O . VAL A 1 99 ? -13.709 -22.318 52.046 1.00 55.50 99 VAL A O 1
ATOM 762 N N . PRO A 1 100 ? -13.727 -22.791 49.853 1.00 48.00 100 PRO A N 1
ATOM 763 C CA . PRO A 1 100 ? -12.383 -22.291 49.636 1.00 48.00 100 PRO A CA 1
ATOM 764 C C . PRO A 1 100 ? -12.457 -20.765 49.493 1.00 48.00 100 PRO A C 1
ATOM 766 O O . PRO A 1 100 ? -13.094 -20.237 48.581 1.00 48.00 100 PRO A O 1
ATOM 769 N N . GLU A 1 101 ? -11.808 -20.047 50.410 1.00 53.69 101 GLU A N 1
ATOM 770 C CA . GLU A 1 101 ? -11.440 -18.646 50.212 1.00 53.69 101 GLU A CA 1
ATOM 771 C C . GLU A 1 101 ? -10.541 -18.567 48.976 1.00 53.69 101 GLU A C 1
ATOM 773 O O . GLU A 1 101 ? -9.357 -18.874 49.051 1.00 53.69 101 GLU A O 1
ATOM 778 N N . THR A 1 102 ? -11.126 -18.300 47.811 1.00 46.28 102 THR A N 1
ATOM 779 C CA . THR A 1 102 ? -10.504 -17.764 46.581 1.00 46.28 102 THR A CA 1
ATOM 780 C C . THR A 1 102 ? -11.553 -17.792 45.470 1.00 46.28 102 THR A C 1
ATOM 782 O O . THR A 1 102 ? -11.368 -18.366 44.402 1.00 46.28 102 THR A O 1
ATOM 785 N N . SER A 1 103 ? -12.693 -17.143 45.714 1.00 38.22 103 SER A N 1
ATOM 786 C CA . SER A 1 103 ? -13.496 -16.641 44.601 1.00 38.22 103 SER A CA 1
ATOM 787 C C . SER A 1 103 ? -12.784 -15.394 44.087 1.00 38.22 103 SER A C 1
ATOM 789 O O . SER A 1 103 ? -13.054 -14.284 44.537 1.00 38.22 103 SER A O 1
ATOM 791 N N . SER A 1 104 ? -11.789 -15.589 43.222 1.00 47.06 104 SER A N 1
ATOM 792 C CA . SER A 1 104 ? -11.233 -14.511 42.416 1.00 47.06 104 SER A CA 1
ATOM 793 C C . SER A 1 104 ? -12.335 -14.044 41.471 1.00 47.06 104 SER A C 1
ATOM 795 O O . SER A 1 104 ? -12.594 -14.687 40.451 1.00 47.06 104 SER A O 1
ATOM 797 N N . GLU A 1 105 ? -13.017 -12.963 41.848 1.00 47.50 105 GLU A N 1
ATOM 798 C CA . GLU A 1 105 ? -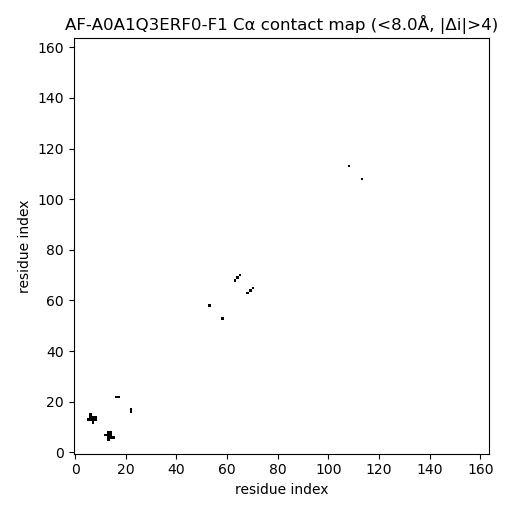13.801 -12.165 40.911 1.00 47.50 105 GLU A CA 1
ATOM 799 C C . GLU A 1 105 ? -12.933 -11.885 39.675 1.00 47.50 105 GLU A C 1
ATOM 801 O O . GLU A 1 105 ? -11.790 -11.437 39.827 1.00 47.50 105 GLU A O 1
ATOM 806 N N . PRO A 1 106 ? -13.426 -12.133 38.452 1.00 46.94 106 PRO A N 1
ATOM 807 C CA . PRO A 1 106 ? -12.822 -11.533 37.282 1.00 46.94 106 PRO A CA 1
ATOM 808 C C . PRO A 1 106 ? -13.095 -10.034 37.401 1.00 46.94 106 PRO A C 1
ATOM 810 O O . PRO A 1 106 ? -14.214 -9.576 37.190 1.00 46.94 106 PRO A O 1
ATOM 813 N N . THR A 1 107 ? -12.088 -9.280 37.834 1.00 48.72 107 THR A N 1
ATOM 814 C CA . THR A 1 107 ? -12.116 -7.821 37.797 1.00 48.72 107 THR A CA 1
ATOM 815 C C . THR A 1 107 ? -12.389 -7.423 36.351 1.00 48.72 107 THR A C 1
ATOM 817 O O . THR A 1 107 ? -11.565 -7.686 35.475 1.00 48.72 107 THR A O 1
ATOM 820 N N . GLU A 1 108 ? -13.575 -6.872 36.090 1.00 52.59 108 GLU A N 1
ATOM 821 C CA . GLU A 1 108 ? -13.875 -6.247 34.807 1.00 52.59 108 GLU A CA 1
ATOM 822 C C . GLU A 1 108 ? -12.745 -5.258 34.495 1.00 52.59 108 GLU A C 1
ATOM 824 O O . GLU A 1 108 ? -12.384 -4.475 35.385 1.00 52.59 108 GLU A O 1
ATOM 829 N N . PRO A 1 109 ? -12.153 -5.285 33.284 1.00 51.00 109 PRO A N 1
ATOM 830 C CA . PRO A 1 109 ? -11.173 -4.280 32.918 1.00 51.00 109 PRO A CA 1
ATOM 831 C C . PRO A 1 109 ? -11.853 -2.927 33.076 1.00 51.00 109 PRO A C 1
ATOM 833 O O . PRO A 1 109 ? -12.932 -2.668 32.535 1.00 51.00 109 PRO A O 1
ATOM 836 N N . SER A 1 110 ? -11.256 -2.091 33.916 1.00 55.22 110 SER A N 1
ATOM 837 C CA . SER A 1 110 ? -11.780 -0.762 34.183 1.00 55.22 110 SER A CA 1
ATOM 838 C C . SER A 1 110 ? -11.945 -0.036 32.842 1.00 55.22 110 SER A C 1
ATOM 840 O O . SER A 1 110 ? -11.064 -0.114 31.992 1.00 55.22 110 SER A O 1
ATOM 842 N N . LYS A 1 111 ? -13.053 0.686 32.619 1.00 58.31 111 LYS A N 1
ATOM 843 C CA . LYS A 1 111 ? -13.288 1.451 31.367 1.00 58.31 111 LYS A CA 1
ATOM 844 C C . LYS A 1 111 ? -12.112 2.362 30.970 1.00 58.31 111 LYS A C 1
ATOM 846 O O . LYS A 1 111 ? -11.979 2.740 29.813 1.00 58.31 111 LYS A O 1
ATOM 851 N N . THR A 1 112 ? -11.266 2.704 31.937 1.00 57.66 112 THR A N 1
ATOM 852 C CA . THR A 1 112 ? -9.997 3.412 31.772 1.00 57.66 112 THR A CA 1
ATOM 853 C C . THR A 1 112 ? -8.920 2.607 31.028 1.00 57.66 112 THR A C 1
ATOM 855 O O . THR A 1 112 ? -8.246 3.180 30.181 1.00 57.66 112 THR A O 1
ATOM 858 N N . GLU A 1 113 ? -8.791 1.293 31.245 1.00 66.44 113 GLU A N 1
ATOM 859 C CA . GLU A 1 113 ? -7.847 0.430 30.503 1.00 66.44 113 GLU A CA 1
ATOM 860 C C . GLU A 1 113 ? -8.253 0.242 29.035 1.00 66.44 113 GLU A C 1
ATOM 862 O O . GLU A 1 113 ? -7.396 0.154 28.157 1.00 66.44 113 GLU A O 1
ATOM 867 N N . GLU A 1 114 ? -9.554 0.212 28.741 1.00 72.31 114 GLU A N 1
ATOM 868 C CA . GLU A 1 114 ? -10.044 0.080 27.365 1.00 72.31 114 GLU A CA 1
ATOM 869 C C . GLU A 1 114 ? -9.773 1.349 26.535 1.00 72.31 114 GLU A C 1
ATOM 871 O O . GLU A 1 114 ? -9.394 1.264 25.363 1.00 72.31 114 GLU A O 1
ATOM 876 N N . GLU A 1 115 ? -9.895 2.534 27.145 1.00 75.88 115 GLU A N 1
ATOM 877 C CA . GLU A 1 115 ? -9.561 3.803 26.489 1.00 75.88 115 GLU A CA 1
ATOM 878 C C . GLU A 1 115 ? -8.050 3.926 26.218 1.00 75.88 115 GLU A C 1
ATOM 880 O O . GLU A 1 115 ? -7.645 4.366 25.139 1.00 75.88 115 GLU A O 1
ATOM 885 N N . GLU A 1 116 ? -7.208 3.487 27.155 1.00 81.75 116 GLU A N 1
ATOM 886 C CA . GLU A 1 116 ? -5.752 3.449 26.978 1.00 81.75 116 GLU A CA 1
ATOM 887 C C . GLU A 1 116 ? -5.332 2.442 25.899 1.00 81.75 116 GLU A C 1
ATOM 889 O O . GLU A 1 116 ? -4.521 2.773 25.031 1.00 81.75 116 GLU A O 1
ATOM 894 N N . ALA A 1 117 ? -5.949 1.257 25.870 1.00 82.38 117 ALA A N 1
ATOM 895 C CA . ALA A 1 117 ? -5.714 0.264 24.825 1.00 82.38 117 ALA A CA 1
ATOM 896 C C . ALA A 1 117 ? -6.120 0.777 23.436 1.00 82.38 117 ALA A C 1
ATOM 898 O O .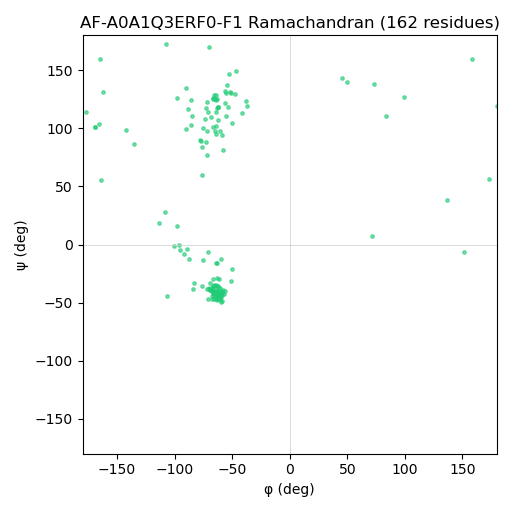 ALA A 1 117 ? -5.459 0.474 22.441 1.00 82.38 117 ALA A O 1
ATOM 899 N N . ARG A 1 118 ? -7.190 1.575 23.350 1.00 84.56 118 ARG A N 1
ATOM 900 C CA . ARG A 1 118 ? -7.610 2.206 22.095 1.00 84.56 118 ARG A CA 1
ATOM 901 C C . ARG A 1 118 ? -6.608 3.260 21.627 1.00 84.56 118 ARG A C 1
ATOM 903 O O . ARG A 1 118 ? -6.236 3.247 20.458 1.00 84.56 118 ARG A O 1
ATOM 910 N N . ARG A 1 119 ? -6.113 4.110 22.532 1.00 87.94 119 ARG A N 1
ATOM 911 C CA . ARG A 1 119 ? -5.071 5.097 22.198 1.00 87.94 119 ARG A CA 1
ATOM 912 C C . ARG A 1 119 ? -3.770 4.440 21.759 1.00 87.94 119 ARG A C 1
ATOM 914 O O . ARG A 1 119 ? -3.152 4.921 20.817 1.00 87.94 119 ARG A O 1
ATOM 921 N N . GLN A 1 120 ? -3.370 3.345 22.403 1.00 89.75 120 GLN A N 1
ATOM 922 C CA . GLN A 1 120 ? -2.160 2.628 22.009 1.00 89.75 120 GLN A CA 1
ATOM 923 C C . GLN A 1 120 ? -2.290 2.060 20.593 1.00 89.75 120 GLN A C 1
ATOM 925 O O . GLN A 1 120 ? -1.404 2.270 19.775 1.00 89.75 120 GLN A O 1
ATOM 930 N N . LYS A 1 121 ? -3.430 1.440 20.266 1.00 91.25 121 LYS A N 1
ATOM 931 C CA . LYS A 1 121 ? -3.694 0.947 18.905 1.00 91.25 121 LYS A CA 1
ATOM 932 C C . LYS A 1 121 ? -3.650 2.059 17.857 1.00 91.25 121 LYS A C 1
ATOM 934 O O . LYS A 1 121 ? -3.089 1.851 16.790 1.00 91.25 121 LYS A O 1
ATOM 939 N N . GLU A 1 122 ? -4.197 3.237 18.159 1.00 93.62 122 GLU A N 1
ATOM 940 C CA . GLU A 1 122 ? -4.143 4.390 17.247 1.00 93.62 122 GLU A CA 1
ATOM 941 C C . GLU A 1 122 ? -2.704 4.882 17.008 1.00 93.62 122 GLU A C 1
ATOM 943 O O . GLU A 1 122 ? -2.378 5.321 15.903 1.00 93.62 122 GLU A O 1
ATOM 948 N N . LEU A 1 123 ? -1.833 4.803 18.019 1.00 95.50 123 LEU A N 1
ATOM 949 C CA . LEU A 1 123 ? -0.411 5.121 17.869 1.00 95.50 123 LEU A CA 1
ATOM 950 C C . LEU A 1 123 ? 0.312 4.061 17.038 1.00 95.50 123 LEU A C 1
ATOM 952 O O . LEU A 1 123 ? 1.005 4.420 16.091 1.00 95.50 123 LEU A O 1
ATOM 956 N N . ASP A 1 124 ? 0.088 2.783 17.332 1.00 93.94 124 ASP A N 1
ATOM 957 C CA . ASP A 1 124 ? 0.706 1.673 16.606 1.00 93.94 124 ASP A CA 1
ATOM 958 C C . ASP A 1 124 ? 0.283 1.682 15.121 1.00 93.94 124 ASP A C 1
ATOM 960 O O . ASP A 1 124 ? 1.108 1.507 14.224 1.00 93.94 124 ASP A O 1
ATOM 964 N N . GLU A 1 125 ? -0.995 1.956 14.827 1.00 94.50 125 GLU A N 1
ATOM 965 C CA . GLU A 1 125 ? -1.495 2.116 13.454 1.00 94.50 125 GLU A CA 1
ATOM 966 C C . GLU A 1 125 ? -0.867 3.323 12.756 1.00 94.50 125 GLU A C 1
ATOM 968 O O . GLU A 1 125 ? -0.503 3.252 11.580 1.00 94.50 125 GLU A O 1
ATOM 973 N N . ARG A 1 126 ? -0.705 4.436 13.476 1.00 96.50 126 ARG A N 1
ATOM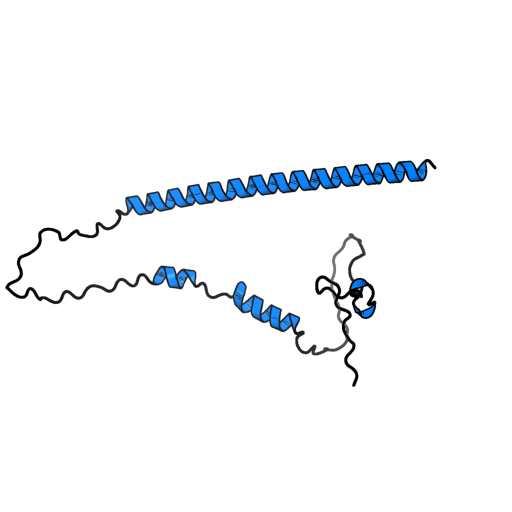 974 C CA . ARG A 1 126 ? -0.048 5.629 12.944 1.00 96.50 126 ARG A CA 1
ATOM 975 C C . ARG A 1 126 ? 1.418 5.361 12.610 1.00 96.50 126 ARG A C 1
ATOM 977 O O . ARG A 1 126 ? 1.873 5.820 11.563 1.00 96.50 126 ARG A O 1
ATOM 984 N N . GLU A 1 127 ? 2.137 4.643 13.467 1.00 95.62 127 GLU A N 1
ATOM 985 C CA . GLU A 1 127 ? 3.525 4.233 13.230 1.00 95.62 127 GLU A CA 1
ATOM 986 C C . GLU A 1 127 ? 3.619 3.302 12.016 1.00 95.62 127 GLU A C 1
ATOM 988 O O . GLU A 1 127 ? 4.414 3.555 11.114 1.00 95.62 127 GLU A O 1
ATOM 993 N N . LEU A 1 128 ? 2.718 2.320 11.903 1.00 95.69 128 LEU A N 1
ATOM 994 C CA . LEU A 1 128 ? 2.673 1.406 10.759 1.00 95.69 128 LEU A CA 1
ATOM 995 C C . LEU A 1 128 ? 2.435 2.139 9.426 1.00 95.69 128 LEU A C 1
ATOM 997 O O . LEU A 1 128 ? 3.048 1.814 8.407 1.00 95.69 128 LEU A O 1
ATOM 1001 N N . ILE A 1 129 ? 1.542 3.134 9.419 1.00 95.88 129 ILE A N 1
ATOM 1002 C CA . ILE A 1 129 ? 1.276 3.959 8.231 1.00 95.88 129 ILE A CA 1
ATOM 1003 C C . ILE A 1 129 ? 2.502 4.810 7.880 1.00 95.88 129 ILE A C 1
ATOM 1005 O O . ILE A 1 129 ? 2.835 4.937 6.701 1.00 95.88 129 ILE A O 1
ATOM 1009 N N . MET A 1 130 ? 3.175 5.382 8.882 1.00 96.12 130 MET A N 1
ATOM 1010 C CA . MET A 1 130 ? 4.388 6.178 8.682 1.00 96.12 130 MET A CA 1
ATOM 1011 C C . MET A 1 130 ? 5.531 5.349 8.092 1.00 96.12 130 MET A C 1
ATOM 1013 O O . MET A 1 130 ? 6.145 5.783 7.118 1.00 96.12 130 MET A O 1
ATOM 1017 N N . ASP A 1 131 ? 5.771 4.152 8.623 1.00 96.56 131 ASP A N 1
ATOM 1018 C CA . ASP A 1 131 ? 6.815 3.250 8.131 1.00 96.56 131 ASP A CA 1
ATOM 1019 C C . ASP A 1 131 ? 6.555 2.833 6.681 1.00 96.56 131 ASP A C 1
ATOM 1021 O O . ASP A 1 131 ? 7.449 2.915 5.835 1.00 96.56 131 ASP A O 1
ATOM 1025 N N . ARG A 1 132 ? 5.305 2.470 6.364 1.00 96.94 132 ARG A N 1
ATOM 1026 C CA . ARG A 1 132 ? 4.904 2.129 4.994 1.00 96.94 132 ARG A CA 1
ATOM 1027 C C . ARG A 1 132 ? 5.131 3.289 4.021 1.00 96.94 132 ARG A C 1
ATOM 1029 O O . ARG A 1 132 ? 5.564 3.054 2.896 1.00 96.94 132 ARG A O 1
ATOM 1036 N N . LEU A 1 133 ? 4.841 4.522 4.438 1.00 97.88 133 LEU A N 1
ATOM 1037 C CA . LEU A 1 133 ? 5.005 5.710 3.599 1.00 97.88 133 LEU A CA 1
ATOM 1038 C C . LEU A 1 133 ? 6.483 5.990 3.285 1.00 97.88 133 LEU A C 1
ATOM 1040 O O . LEU A 1 133 ? 6.813 6.299 2.143 1.00 97.88 133 LEU A O 1
ATOM 1044 N N . LEU A 1 134 ? 7.373 5.822 4.266 1.00 97.88 134 LEU A N 1
ATOM 1045 C CA . LEU A 1 134 ? 8.819 5.976 4.066 1.00 97.88 134 LEU A CA 1
ATOM 1046 C C . LEU A 1 134 ? 9.403 4.895 3.147 1.00 97.88 134 LEU A C 1
ATOM 1048 O O . LEU A 1 134 ? 10.315 5.159 2.362 1.00 97.88 134 LEU A O 1
ATOM 1052 N N . GLU A 1 135 ? 8.898 3.665 3.239 1.00 97.81 135 GLU A N 1
ATOM 1053 C CA . GLU A 1 135 ? 9.336 2.579 2.362 1.00 97.81 135 GLU A CA 1
ATOM 1054 C C . GLU A 1 135 ? 8.878 2.795 0.913 1.00 97.81 135 GLU A C 1
ATOM 1056 O O . GLU A 1 135 ? 9.654 2.578 -0.020 1.00 97.81 135 GLU A O 1
ATOM 1061 N N . GLU A 1 136 ? 7.655 3.294 0.721 1.00 97.38 136 GLU A N 1
ATOM 1062 C CA . GLU A 1 136 ? 7.134 3.658 -0.597 1.00 97.38 136 GLU A CA 1
ATOM 1063 C C . GLU A 1 136 ? 7.896 4.840 -1.219 1.00 97.38 136 GLU A C 1
ATOM 1065 O O . GLU A 1 136 ? 8.233 4.780 -2.402 1.00 97.38 136 GLU A O 1
ATOM 1070 N N . GLU A 1 137 ? 8.252 5.863 -0.433 1.00 96.88 137 GLU A N 1
ATOM 1071 C CA . GLU A 1 137 ? 9.101 6.975 -0.889 1.00 96.88 137 GLU A CA 1
ATOM 1072 C C . GLU A 1 137 ? 10.467 6.471 -1.378 1.00 96.8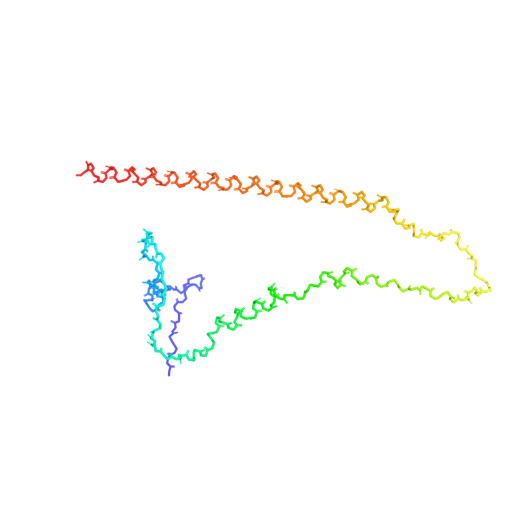8 137 GLU A C 1
ATOM 1074 O O . GLU A 1 137 ? 10.868 6.765 -2.505 1.00 96.88 137 GLU A O 1
ATOM 1079 N N . ARG A 1 138 ? 11.147 5.618 -0.597 1.00 97.75 138 ARG A N 1
ATOM 1080 C CA . ARG A 1 138 ? 12.426 5.022 -1.020 1.00 97.75 138 ARG A CA 1
ATOM 1081 C C . ARG A 1 138 ? 12.275 4.212 -2.308 1.00 97.75 138 ARG A C 1
ATOM 1083 O O . ARG A 1 138 ? 13.127 4.296 -3.190 1.00 97.75 138 ARG A O 1
ATOM 1090 N N . ALA A 1 139 ? 11.211 3.419 -2.426 1.00 98.12 139 ALA A N 1
ATOM 1091 C CA . ALA A 1 139 ? 10.974 2.615 -3.620 1.00 98.12 139 ALA A CA 1
ATOM 1092 C C . ALA A 1 139 ? 10.774 3.490 -4.872 1.00 98.12 139 ALA A C 1
ATOM 1094 O O . ALA A 1 139 ? 11.264 3.137 -5.949 1.00 98.12 139 ALA A O 1
ATOM 1095 N N . GLN A 1 140 ? 10.101 4.636 -4.732 1.00 98.38 140 GLN A N 1
ATOM 1096 C CA . GLN A 1 140 ? 9.952 5.617 -5.810 1.00 98.38 140 GLN A CA 1
ATOM 1097 C C . GLN A 1 140 ? 11.300 6.240 -6.189 1.00 98.38 140 GLN A C 1
ATOM 1099 O O . GLN A 1 140 ? 11.655 6.239 -7.368 1.00 98.38 140 GLN A O 1
ATOM 1104 N N . GLU A 1 141 ? 12.098 6.675 -5.209 1.00 97.75 141 GLU A N 1
ATOM 1105 C CA . GLU A 1 141 ? 13.434 7.230 -5.462 1.00 97.75 141 GLU A CA 1
ATOM 1106 C C . GLU A 1 141 ? 14.352 6.229 -6.187 1.00 97.75 141 GLU A C 1
ATOM 1108 O O . GLU A 1 141 ? 15.038 6.580 -7.152 1.00 97.75 141 GLU A O 1
ATOM 1113 N N . GLU A 1 142 ? 14.348 4.958 -5.772 1.00 97.69 142 GLU A N 1
ATOM 1114 C CA . GLU A 1 142 ? 15.131 3.902 -6.424 1.00 97.69 142 GLU A CA 1
ATOM 1115 C C . GLU A 1 142 ? 14.665 3.638 -7.863 1.00 97.69 142 GLU A C 1
ATOM 1117 O O . GLU A 1 142 ? 15.492 3.429 -8.764 1.00 97.69 142 GLU A O 1
ATOM 1122 N N . ALA A 1 143 ? 13.351 3.660 -8.101 1.00 98.06 143 ALA A N 1
ATOM 1123 C CA . ALA A 1 143 ? 12.784 3.513 -9.434 1.00 98.06 143 ALA A CA 1
ATOM 1124 C C . ALA A 1 143 ? 13.204 4.676 -10.345 1.00 98.06 143 ALA A C 1
ATOM 1126 O O . ALA A 1 143 ? 13.710 4.431 -11.446 1.00 98.06 143 ALA A O 1
ATOM 1127 N N . ASP A 1 144 ? 13.096 5.915 -9.867 1.00 97.62 144 ASP A N 1
ATOM 1128 C CA . ASP A 1 144 ? 13.498 7.114 -10.604 1.00 97.62 144 ASP A CA 1
ATOM 1129 C C . ASP A 1 144 ? 14.996 7.101 -10.922 1.00 97.62 144 ASP A C 1
ATOM 1131 O O . ASP A 1 144 ? 15.400 7.304 -12.073 1.00 97.62 144 ASP A O 1
ATOM 1135 N N . MET A 1 145 ? 15.840 6.755 -9.944 1.00 97.62 145 MET A N 1
ATOM 1136 C CA . MET A 1 145 ? 17.279 6.585 -10.159 1.00 97.62 145 MET A CA 1
ATOM 1137 C C . MET A 1 145 ? 17.576 5.548 -11.245 1.00 97.62 145 MET A C 1
ATOM 1139 O O . MET A 1 145 ? 18.444 5.764 -12.099 1.00 97.62 145 MET A O 1
ATOM 1143 N N . LYS A 1 146 ? 16.860 4.420 -11.245 1.00 97.75 146 LYS A N 1
ATOM 1144 C CA . LYS A 1 146 ? 17.034 3.361 -12.244 1.00 97.75 146 LYS A CA 1
ATOM 1145 C C . LYS A 1 146 ? 16.614 3.825 -13.635 1.00 97.75 146 LYS A C 1
ATOM 1147 O O . LYS A 1 146 ? 17.325 3.536 -14.600 1.00 97.75 146 LYS A O 1
ATOM 1152 N N . VAL A 1 147 ? 15.509 4.559 -13.746 1.00 97.38 147 VAL A N 1
ATOM 1153 C CA . VAL A 1 147 ? 15.046 5.145 -15.012 1.00 97.38 147 VAL A CA 1
ATOM 1154 C C . VAL A 1 147 ? 16.084 6.125 -15.553 1.00 97.38 147 VAL A C 1
ATOM 1156 O O . VAL A 1 147 ? 16.482 6.014 -16.715 1.00 97.38 147 VAL A O 1
ATOM 1159 N N . VAL A 1 148 ? 16.606 7.018 -14.709 1.00 97.88 148 VAL A N 1
ATOM 1160 C CA . VAL A 1 148 ? 17.669 7.961 -15.088 1.00 97.88 148 VAL A CA 1
ATOM 1161 C C . VAL A 1 148 ? 18.931 7.219 -15.537 1.00 97.88 148 VAL A C 1
ATOM 1163 O O . VAL A 1 148 ? 19.500 7.540 -16.581 1.00 97.88 148 VAL A O 1
ATOM 1166 N N . ALA A 1 149 ? 19.355 6.184 -14.808 1.00 96.81 149 ALA A N 1
ATOM 1167 C CA . ALA A 1 149 ? 20.520 5.382 -15.174 1.00 96.81 149 ALA A CA 1
ATOM 1168 C C . ALA A 1 149 ? 20.335 4.662 -16.523 1.00 96.81 149 ALA A C 1
ATOM 1170 O O . ALA A 1 149 ? 21.256 4.634 -17.345 1.00 96.81 149 ALA A O 1
ATOM 1171 N N . MET A 1 150 ? 19.148 4.104 -16.778 1.00 96.12 150 MET A N 1
ATOM 1172 C CA . MET A 1 150 ? 18.822 3.469 -18.057 1.00 96.12 150 MET A CA 1
ATOM 1173 C C . MET A 1 150 ? 18.792 4.479 -19.202 1.00 96.12 150 MET A C 1
ATOM 1175 O O . MET A 1 150 ? 19.360 4.198 -20.258 1.00 96.12 150 MET A O 1
ATOM 1179 N N . LYS A 1 151 ? 18.211 5.664 -18.984 1.00 96.81 151 LYS A N 1
ATOM 1180 C CA . LYS A 1 151 ? 18.205 6.753 -19.965 1.00 96.81 151 LYS A CA 1
ATOM 1181 C C . LYS A 1 151 ? 19.627 7.178 -20.329 1.00 96.81 151 LYS A C 1
ATOM 1183 O O . LYS A 1 151 ? 19.977 7.160 -21.502 1.00 96.81 151 LYS A O 1
ATOM 1188 N N . ASN A 1 152 ? 20.480 7.424 -19.335 1.00 96.56 152 ASN A N 1
ATOM 1189 C CA . ASN A 1 152 ? 21.884 7.781 -19.563 1.00 96.56 152 ASN A CA 1
ATOM 1190 C C . ASN A 1 152 ? 22.634 6.708 -20.365 1.00 96.56 152 ASN A C 1
ATOM 1192 O O . ASN A 1 152 ? 23.448 7.026 -21.232 1.00 96.56 152 ASN A O 1
ATOM 1196 N N . LYS A 1 153 ? 22.359 5.424 -20.095 1.00 94.94 153 LYS A N 1
ATOM 1197 C CA . LYS A 1 153 ? 22.952 4.314 -20.847 1.00 94.94 153 LYS A CA 1
ATOM 1198 C C . LYS A 1 153 ? 22.485 4.308 -22.305 1.00 94.94 153 LYS A C 1
ATOM 1200 O O . LYS A 1 153 ? 23.315 4.117 -23.192 1.00 94.94 153 LYS A O 1
ATOM 1205 N N . LEU A 1 154 ? 21.191 4.519 -22.549 1.00 95.44 154 LEU A N 1
ATOM 1206 C CA . LEU A 1 154 ? 20.633 4.600 -23.900 1.00 95.44 154 LEU A CA 1
ATOM 1207 C C . LEU A 1 154 ? 21.208 5.792 -24.667 1.00 95.44 154 LEU A C 1
ATOM 1209 O O . LEU A 1 154 ? 21.711 5.597 -25.772 1.00 95.44 154 LEU A O 1
ATOM 1213 N N . ASP A 1 155 ? 21.235 6.974 -24.055 1.00 93.94 155 ASP A N 1
ATOM 1214 C CA . ASP A 1 155 ? 21.789 8.192 -24.654 1.00 93.94 155 ASP A CA 1
ATOM 1215 C C . ASP A 1 155 ? 23.270 8.007 -25.021 1.00 93.94 155 ASP A C 1
ATOM 1217 O O . ASP A 1 155 ? 23.684 8.357 -26.126 1.00 93.94 155 ASP A O 1
ATOM 1221 N N . MET A 1 156 ? 24.062 7.357 -24.158 1.00 92.81 156 MET A N 1
ATOM 1222 C CA . MET A 1 156 ? 25.447 6.986 -24.478 1.00 92.81 156 MET A CA 1
ATOM 1223 C C . MET A 1 156 ? 25.543 6.045 -25.684 1.00 92.81 156 MET A C 1
ATOM 1225 O O . MET A 1 156 ? 26.363 6.269 -26.575 1.00 92.81 156 MET A O 1
ATOM 1229 N N . THR A 1 157 ? 24.720 4.994 -25.738 1.00 91.69 157 THR A N 1
ATOM 1230 C CA . THR A 1 157 ? 24.742 4.062 -26.878 1.00 91.69 157 THR A CA 1
ATOM 1231 C C . THR A 1 157 ? 24.282 4.720 -28.176 1.00 91.69 157 THR A C 1
ATOM 1233 O O . THR A 1 157 ? 24.868 4.464 -29.228 1.00 91.69 157 THR A O 1
ATOM 1236 N N . LEU A 1 158 ? 23.291 5.612 -28.104 1.00 89.75 158 LEU A N 1
ATOM 1237 C CA . LEU A 1 158 ? 22.794 6.376 -29.241 1.00 89.75 158 LEU A CA 1
ATOM 1238 C C . LEU A 1 158 ? 23.864 7.347 -29.754 1.00 89.75 158 LEU A C 1
ATOM 1240 O O . LEU A 1 158 ? 24.065 7.454 -30.964 1.00 89.75 158 LEU A O 1
ATOM 1244 N N . PHE A 1 159 ? 24.585 8.004 -28.843 1.00 89.00 159 PHE A N 1
ATOM 1245 C CA . PHE A 1 159 ? 25.676 8.915 -29.175 1.00 89.00 159 PHE A CA 1
ATOM 1246 C C . PHE A 1 159 ? 26.841 8.201 -29.876 1.00 89.00 159 PHE A C 1
ATOM 1248 O O . PHE A 1 159 ? 27.355 8.700 -30.878 1.00 89.00 159 PHE A O 1
ATOM 1255 N N . ILE A 1 160 ? 27.228 7.011 -29.400 1.00 85.75 160 ILE A N 1
ATOM 1256 C CA . ILE A 1 160 ? 28.272 6.195 -30.040 1.00 85.75 160 ILE A CA 1
ATOM 1257 C C . ILE A 1 160 ? 27.828 5.746 -31.440 1.00 85.75 160 ILE A C 1
ATOM 1259 O O . ILE A 1 160 ? 28.619 5.828 -32.377 1.00 85.75 160 ILE A O 1
ATOM 1263 N N . ALA A 1 161 ? 26.568 5.329 -31.602 1.00 81.94 161 ALA A N 1
ATOM 1264 C CA . ALA A 1 161 ? 26.038 4.870 -32.886 1.00 81.94 161 ALA A CA 1
ATOM 1265 C C . ALA A 1 161 ? 25.946 5.977 -33.953 1.00 81.94 161 ALA A C 1
ATOM 1267 O O . ALA A 1 161 ? 26.070 5.673 -35.132 1.00 81.94 161 ALA A O 1
ATOM 1268 N N . HIS A 1 162 ? 25.750 7.241 -33.561 1.00 76.00 162 HIS A N 1
ATOM 1269 C CA . HIS A 1 162 ? 25.724 8.382 -34.492 1.00 76.00 162 HIS A CA 1
ATOM 1270 C C . HIS A 1 162 ? 27.110 8.991 -34.767 1.00 76.00 162 HIS A C 1
ATOM 1272 O O . HIS A 1 162 ? 27.241 9.814 -35.670 1.00 76.00 162 HIS A O 1
ATOM 1278 N N . SER A 1 163 ? 28.134 8.626 -33.985 1.00 75.00 163 SER A N 1
ATOM 1279 C CA . SER A 1 163 ? 29.521 9.085 -34.179 1.00 75.00 163 SER A CA 1
ATOM 1280 C C . SER A 1 163 ? 30.398 8.104 -34.975 1.00 75.00 163 SER A C 1
ATOM 1282 O O . SER A 1 163 ? 31.580 8.389 -35.166 1.00 75.00 163 SER A O 1
ATOM 1284 N N . SER A 1 164 ? 29.861 6.959 -35.412 1.00 58.78 164 SER A N 1
ATOM 1285 C CA . SER A 1 164 ? 30.511 6.007 -36.338 1.00 58.78 164 SER A CA 1
ATOM 1286 C C . SER A 1 164 ? 29.829 6.019 -37.697 1.00 58.78 164 SER A C 1
ATOM 1288 O O . SER A 1 164 ? 30.555 5.844 -38.698 1.00 58.78 164 SER A O 1
#

Foldseek 3Di:
DDDPDQPQDPVRDRPCCVVDPVPDDDPPDDDDDDDDDDDDDDDDDDDDDDPPPQPVVNVVVVVCCCCPVVNDPCVVVVVPPPPPDDDPDDPDPPPDDDDDPDPPDPPDPPPVVVVVVVVVVVVVVVVVVVVVVVVVVVVVVVVVVVVVVVVVVVVVVVVVVVVD

pLDDT: mean 71.08, std 18.61, range [38.22, 98.38]

Solvent-accessible surface area (backbone atoms only — not comparable to full-atom values): 11012 Å² total; per-residue (Å²): 137,83,78,81,78,79,60,63,34,100,82,74,45,56,73,55,65,88,72,39,76,89,71,57,76,80,94,75,89,87,84,78,92,80,91,81,89,85,92,85,83,88,80,90,80,89,83,83,85,78,80,65,73,71,48,74,65,53,56,52,48,55,50,47,46,48,58,67,77,58,41,77,69,61,63,61,55,62,70,61,62,75,69,80,73,79,78,81,79,72,94,72,80,71,91,82,72,84,81,73,95,73,82,75,71,82,75,72,78,51,75,66,58,57,55,52,53,50,53,50,49,56,49,54,52,50,50,53,53,51,54,52,51,53,52,51,51,51,52,51,52,53,50,53,52,49,51,52,53,51,48,54,52,50,54,52,53,53,52,54,66,75,74,109

Mean predicted aligned error: 23.47 Å